Protein AF-A0A8J7N9Z1-F1 (afdb_monomer)

Radius of gyration: 15.07 Å; Cα contacts (8 Å, |Δi|>4): 17; chains: 1; bounding box: 29×50×26 Å

Sequence (57 aa):
MSAQLTPEEVSKDRYFTQVAEIAQQMMAEHGKDFAMGTLVLAARWIAEGRMDRAKAN

pLDDT: mean 86.6, std 16.38, range [39.47, 97.94]

Solvent-accessible surface area (backbone atoms only — not comparable to full-atom values): 3371 Å² total; per-residue (Å²): 133,85,83,73,72,50,75,65,53,53,52,51,51,54,52,53,50,53,52,50,54,53,42,51,52,37,28,74,76,65,30,63,69,52,30,52,51,52,54,54,50,51,54,48,29,55,77,68,66,44,64,70,57,71,79,73,116

Mean predicted aligned error: 6.69 Å

Secondary structure (DSSP, 8-state):
------HHHHHHHHHHHHHHHHHHHHHHHH-HHHHHHHHHHHHHHHHTT-GGGGG--

Structure (mmCIF, N/CA/C/O backbone):
data_AF-A0A8J7N9Z1-F1
#
_entry.id   AF-A0A8J7N9Z1-F1
#
loop_
_atom_site.group_PDB
_atom_site.id
_atom_site.type_symbol
_atom_site.label_atom_id
_atom_site.label_alt_id
_atom_site.label_comp_id
_atom_site.label_asym_id
_atom_site.label_entity_id
_atom_site.label_seq_id
_atom_site.pdbx_PDB_ins_code
_atom_site.Cartn_x
_atom_site.Cartn_y
_atom_site.Cartn_z
_atom_site.occupancy
_atom_site.B_iso_or_equiv
_atom_site.auth_seq_id
_atom_site.auth_comp_id
_atom_site.auth_asym_id
_atom_site.auth_atom_id
_atom_site.pdbx_PDB_model_num
ATOM 1 N N . MET A 1 1 ? -12.679 -29.341 7.058 1.00 39.47 1 MET A N 1
ATOM 2 C CA . MET A 1 1 ? -12.909 -28.100 7.824 1.00 39.47 1 MET A CA 1
ATOM 3 C C . MET A 1 1 ? -13.058 -26.972 6.825 1.00 39.47 1 MET A C 1
ATOM 5 O O . MET A 1 1 ? -12.075 -26.589 6.208 1.00 39.47 1 MET A O 1
ATOM 9 N N . SER A 1 2 ? -14.289 -26.530 6.584 1.00 51.50 2 SER A N 1
ATOM 10 C CA . SER A 1 2 ? -14.583 -25.438 5.657 1.00 51.50 2 SER A CA 1
ATOM 11 C C . SER A 1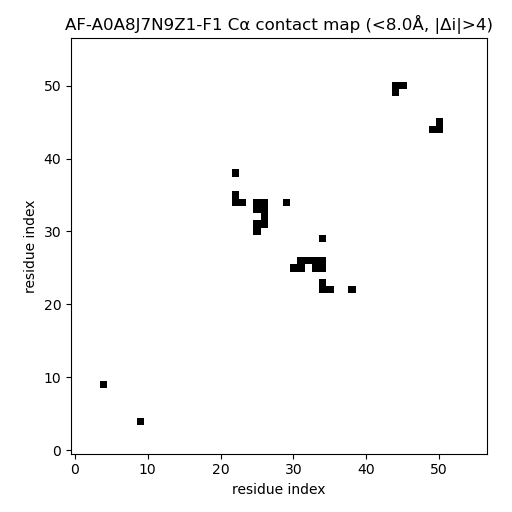 2 ? -14.294 -24.128 6.381 1.00 51.50 2 SER A C 1
ATOM 13 O O . SER A 1 2 ? -15.114 -23.677 7.174 1.00 51.50 2 SER A O 1
ATOM 15 N N . ALA A 1 3 ? -13.110 -23.556 6.178 1.00 62.16 3 ALA A N 1
ATOM 16 C CA . ALA A 1 3 ? -12.817 -22.212 6.659 1.00 62.16 3 ALA A CA 1
ATOM 17 C C . ALA A 1 3 ? -13.569 -21.216 5.764 1.00 62.16 3 ALA A C 1
ATOM 19 O O . ALA A 1 3 ? -13.031 -20.697 4.791 1.00 62.16 3 ALA A O 1
ATOM 20 N N . GLN A 1 4 ? -14.863 -21.035 6.029 1.00 73.56 4 GLN A N 1
ATOM 21 C CA . GLN A 1 4 ? -15.619 -19.929 5.458 1.00 73.56 4 GLN A CA 1
ATOM 22 C C . GLN A 1 4 ? -15.073 -18.649 6.077 1.00 73.56 4 GLN A C 1
ATOM 24 O O . GLN A 1 4 ? -15.226 -18.429 7.277 1.00 73.56 4 GLN A O 1
ATOM 29 N N . LEU A 1 5 ? -14.399 -17.851 5.248 1.00 75.38 5 LEU A N 1
ATOM 30 C CA . LEU A 1 5 ? -13.924 -16.527 5.622 1.00 75.38 5 LEU A CA 1
ATOM 31 C C . LEU A 1 5 ? -15.101 -15.714 6.157 1.00 75.38 5 LEU A C 1
ATOM 33 O O . LEU A 1 5 ? -16.189 -15.688 5.573 1.00 75.38 5 LEU A O 1
ATOM 37 N N . THR A 1 6 ? -14.879 -15.050 7.280 1.00 86.56 6 THR A N 1
ATOM 38 C CA . THR A 1 6 ? -15.821 -14.083 7.824 1.00 86.56 6 THR A CA 1
ATOM 39 C C . THR A 1 6 ? -16.006 -12.923 6.834 1.00 86.56 6 THR A C 1
ATOM 41 O O . THR A 1 6 ? -15.105 -12.619 6.046 1.00 86.56 6 THR A O 1
ATOM 44 N N . PRO A 1 7 ? -17.149 -12.214 6.870 1.00 86.00 7 PRO A N 1
ATOM 45 C CA . PRO A 1 7 ? -17.361 -11.039 6.020 1.00 86.00 7 PRO A CA 1
ATOM 46 C C . PRO A 1 7 ? -16.257 -9.976 6.151 1.00 86.00 7 PRO A C 1
ATOM 48 O O . PRO A 1 7 ? -15.935 -9.283 5.186 1.00 86.00 7 PRO A O 1
ATOM 51 N N . GLU A 1 8 ? -15.652 -9.859 7.335 1.00 88.12 8 GLU A N 1
ATOM 52 C CA . GLU A 1 8 ? -14.530 -8.955 7.583 1.00 88.12 8 GLU A CA 1
ATOM 53 C C . GLU A 1 8 ? -13.252 -9.408 6.864 1.00 88.12 8 GLU A C 1
ATOM 55 O O . GLU A 1 8 ? -12.574 -8.588 6.244 1.00 88.12 8 GLU A O 1
ATOM 60 N N . GLU A 1 9 ? -12.938 -10.703 6.898 1.00 88.06 9 GLU A N 1
ATOM 61 C CA . GLU A 1 9 ? -11.789 -11.268 6.183 1.00 88.06 9 GLU A CA 1
ATOM 62 C C . GLU A 1 9 ? -11.940 -11.115 4.668 1.00 88.06 9 GLU A C 1
ATOM 64 O O . GLU A 1 9 ? -10.993 -10.693 4.010 1.00 88.06 9 GLU A O 1
ATOM 69 N N . VAL A 1 10 ? -13.140 -11.344 4.124 1.00 90.50 10 VAL A N 1
ATOM 70 C CA . VAL A 1 10 ? -13.434 -11.113 2.697 1.00 90.50 10 VAL A CA 1
ATOM 71 C C . VAL A 1 10 ? -13.223 -9.645 2.319 1.00 90.50 10 VAL A C 1
ATOM 73 O O . VAL A 1 10 ? -12.642 -9.335 1.279 1.00 90.50 10 VAL A O 1
ATOM 76 N N . SER A 1 11 ? -13.675 -8.719 3.169 1.00 90.38 11 SER A N 1
ATOM 77 C CA . SER A 1 11 ? -13.483 -7.286 2.937 1.00 90.38 11 SER A CA 1
ATOM 78 C C . SER A 1 11 ? -12.000 -6.908 2.927 1.00 90.38 11 SER A C 1
ATOM 80 O O . SER A 1 11 ? -11.549 -6.212 2.015 1.00 90.38 11 SER A O 1
ATOM 82 N N . LYS A 1 12 ? -11.226 -7.400 3.903 1.00 91.69 12 LYS A N 1
ATOM 83 C CA . LYS A 1 12 ? -9.775 -7.176 3.990 1.00 91.69 12 LYS A CA 1
ATOM 84 C C . LYS A 1 12 ? -9.052 -7.724 2.761 1.00 91.69 12 LYS A C 1
ATOM 86 O O . LYS A 1 12 ? -8.271 -6.998 2.152 1.00 91.69 12 LYS A O 1
ATOM 91 N N . ASP A 1 13 ? -9.353 -8.957 2.369 1.00 92.56 13 ASP A N 1
ATOM 92 C CA . ASP A 1 13 ? -8.735 -9.622 1.218 1.00 92.56 13 ASP A CA 1
ATOM 93 C C . ASP A 1 13 ? -8.988 -8.870 -0.101 1.00 92.56 13 ASP A C 1
ATOM 95 O O . ASP A 1 13 ? -8.076 -8.666 -0.907 1.00 92.56 13 ASP A O 1
ATOM 99 N N . ARG A 1 14 ? -10.199 -8.320 -0.275 1.00 95.00 14 ARG A N 1
ATOM 100 C CA . ARG A 1 14 ? -10.523 -7.447 -1.413 1.00 95.00 14 ARG A CA 1
ATOM 101 C C . ARG A 1 14 ? -9.605 -6.223 -1.480 1.00 95.00 14 ARG A C 1
ATOM 103 O O . ARG A 1 14 ? -9.132 -5.877 -2.559 1.00 95.00 14 ARG A O 1
ATOM 110 N N . TYR A 1 15 ? -9.351 -5.560 -0.351 1.00 95.50 15 TYR A N 1
ATOM 111 C CA . TYR A 1 15 ? -8.448 -4.406 -0.323 1.00 95.50 15 TYR A CA 1
ATOM 112 C C . TYR A 1 15 ? -6.992 -4.806 -0.574 1.00 95.50 15 TYR A C 1
ATOM 114 O O . TYR A 1 15 ? -6.293 -4.093 -1.291 1.00 95.50 15 TYR A O 1
ATOM 122 N N . PHE A 1 16 ? -6.542 -5.952 -0.055 1.00 93.62 16 PHE A N 1
A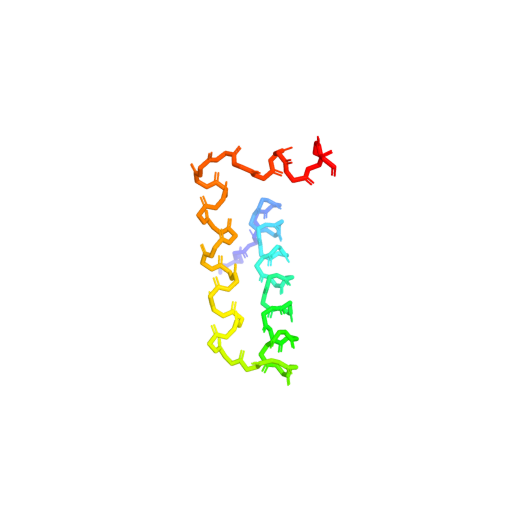TOM 123 C CA . PHE A 1 16 ? -5.214 -6.484 -0.377 1.00 93.62 16 PHE A CA 1
ATOM 124 C C . PHE A 1 16 ? -5.048 -6.729 -1.877 1.00 93.62 16 PHE A C 1
ATOM 126 O O . PHE A 1 16 ? -4.041 -6.321 -2.454 1.00 93.62 16 PHE A O 1
ATOM 133 N N . THR A 1 17 ? -6.059 -7.321 -2.512 1.00 95.88 17 THR A N 1
ATOM 134 C CA . THR A 1 17 ? -6.072 -7.565 -3.959 1.00 95.88 17 THR A CA 1
ATOM 135 C C . THR A 1 17 ? -5.970 -6.254 -4.741 1.00 95.88 17 THR A C 1
ATOM 137 O O . THR A 1 17 ? -5.096 -6.113 -5.590 1.00 95.88 17 THR A O 1
ATOM 140 N N . GLN A 1 18 ? -6.778 -5.249 -4.393 1.00 96.81 18 GLN A N 1
ATOM 141 C CA . GLN A 1 18 ? -6.737 -3.938 -5.055 1.00 96.81 18 GLN A CA 1
ATOM 142 C C . GLN A 1 18 ? -5.377 -3.244 -4.909 1.00 96.81 18 GLN A C 1
ATOM 144 O O . GLN A 1 18 ? -4.854 -2.682 -5.869 1.00 96.81 18 GLN A O 1
ATOM 149 N N . VAL A 1 19 ? -4.773 -3.292 -3.717 1.00 96.19 19 VAL A N 1
ATOM 150 C CA . VAL A 1 19 ? -3.438 -2.717 -3.495 1.00 96.19 19 VAL A CA 1
ATOM 151 C C . VAL A 1 19 ? -2.387 -3.450 -4.330 1.00 96.19 19 VAL A C 1
ATOM 153 O O . VAL A 1 19 ? -1.500 -2.803 -4.889 1.00 96.19 19 VAL A O 1
ATOM 156 N N . ALA A 1 20 ? -2.491 -4.775 -4.457 1.00 95.75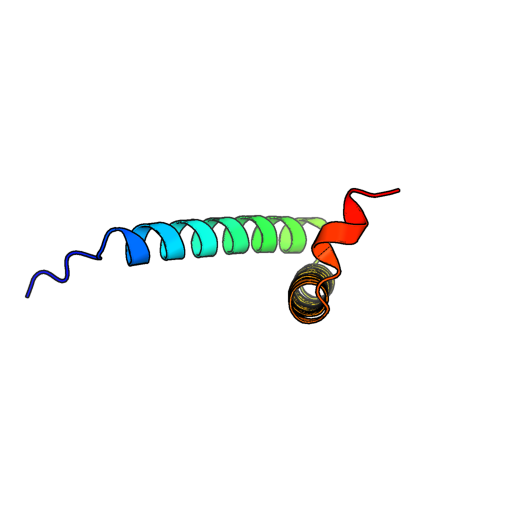 20 ALA A N 1
ATOM 157 C CA . ALA A 1 20 ? -1.582 -5.567 -5.278 1.00 95.75 20 ALA A CA 1
ATOM 158 C C . ALA A 1 20 ? -1.700 -5.223 -6.772 1.00 95.75 20 ALA A C 1
ATOM 160 O O . ALA A 1 20 ? -0.678 -5.047 -7.433 1.00 95.75 20 ALA A O 1
ATOM 161 N N . GLU A 1 21 ? -2.918 -5.069 -7.292 1.00 97.75 21 GLU A N 1
ATOM 162 C CA . GLU A 1 21 ? -3.160 -4.665 -8.684 1.00 97.75 21 GLU A CA 1
ATOM 163 C C . GLU A 1 21 ? -2.548 -3.292 -8.988 1.00 97.75 21 GLU A C 1
ATOM 165 O O . GLU A 1 21 ? -1.825 -3.133 -9.973 1.00 97.75 21 GLU A O 1
ATOM 170 N N . ILE A 1 22 ? -2.757 -2.310 -8.106 1.00 97.00 22 ILE A N 1
ATOM 171 C CA . ILE A 1 22 ? -2.175 -0.967 -8.256 1.00 97.00 22 ILE A CA 1
ATOM 172 C C . ILE A 1 22 ? -0.644 -1.032 -8.184 1.00 97.00 22 ILE A C 1
ATOM 174 O O . ILE A 1 22 ? 0.048 -0.388 -8.972 1.00 97.00 22 ILE A O 1
ATOM 178 N N . ALA A 1 23 ? -0.092 -1.832 -7.267 1.00 96.88 23 ALA A N 1
ATOM 179 C CA . ALA A 1 23 ? 1.349 -2.042 -7.176 1.00 96.88 23 ALA A CA 1
ATOM 180 C C . ALA A 1 23 ? 1.915 -2.613 -8.482 1.00 96.88 23 ALA A C 1
ATOM 182 O O . ALA A 1 23 ? 2.924 -2.114 -8.975 1.00 96.88 23 ALA A O 1
ATOM 183 N N . GLN A 1 24 ? 1.249 -3.609 -9.074 1.00 97.62 24 GLN A N 1
ATOM 184 C CA . GLN A 1 24 ? 1.652 -4.190 -10.354 1.00 97.62 24 GLN A CA 1
ATOM 185 C C . GLN A 1 24 ? 1.613 -3.172 -11.497 1.00 97.62 24 GLN A C 1
ATOM 187 O O . GLN A 1 24 ? 2.557 -3.127 -12.284 1.00 97.62 24 GLN A O 1
ATOM 192 N N . GLN A 1 25 ? 0.584 -2.323 -11.561 1.00 97.88 25 GLN A N 1
ATOM 193 C CA . GLN A 1 25 ? 0.500 -1.240 -12.550 1.00 97.88 25 GLN A CA 1
ATOM 194 C C . GLN A 1 25 ? 1.668 -0.254 -12.398 1.00 97.88 25 GLN A C 1
ATOM 196 O O . GLN A 1 25 ? 2.400 -0.010 -13.356 1.00 97.88 25 GLN A O 1
ATOM 201 N N . MET A 1 26 ? 1.935 0.219 -11.174 1.00 97.94 26 MET A N 1
ATOM 202 C CA . MET A 1 26 ? 3.076 1.104 -10.899 1.00 97.94 26 MET A CA 1
ATOM 203 C C . MET A 1 26 ? 4.416 0.454 -11.267 1.00 97.94 26 MET A C 1
ATOM 205 O O . MET A 1 26 ? 5.303 1.117 -11.801 1.00 97.94 26 MET A O 1
ATOM 209 N N . MET A 1 27 ? 4.573 -0.845 -10.992 1.00 97.69 27 MET A N 1
ATOM 210 C CA . MET A 1 27 ? 5.778 -1.593 -11.347 1.00 97.69 27 MET A CA 1
ATOM 211 C C . MET A 1 27 ? 5.963 -1.708 -12.860 1.00 97.69 27 MET A C 1
ATOM 213 O O . MET A 1 27 ? 7.093 -1.594 -13.330 1.00 97.69 27 MET A O 1
ATOM 217 N N . ALA A 1 28 ? 4.881 -1.941 -13.605 1.00 97.62 28 ALA A N 1
ATOM 218 C CA . ALA A 1 28 ? 4.915 -2.068 -15.056 1.00 97.62 28 ALA A CA 1
ATOM 219 C C . ALA A 1 28 ? 5.258 -0.739 -15.748 1.00 97.62 28 ALA A C 1
ATOM 221 O O . ALA A 1 28 ? 6.013 -0.736 -16.716 1.00 97.62 28 ALA A O 1
ATOM 222 N N . GLU A 1 29 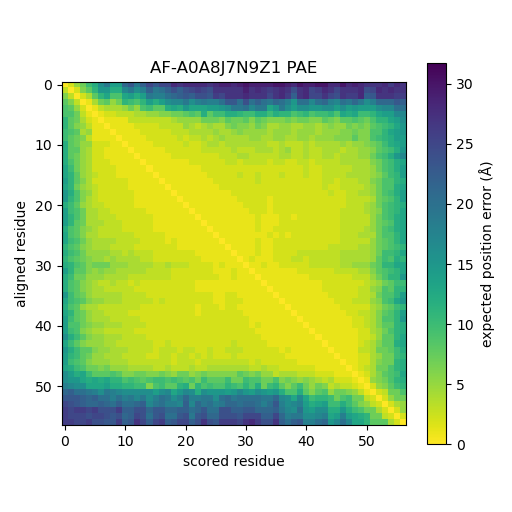? 4.741 0.381 -15.239 1.00 97.88 29 GLU A N 1
ATOM 223 C CA . GLU A 1 29 ? 4.916 1.703 -15.856 1.00 97.88 29 GLU A CA 1
ATOM 224 C C . GLU A 1 29 ? 6.196 2.426 -15.411 1.00 97.88 29 GLU A C 1
ATOM 226 O O . GLU A 1 29 ? 6.828 3.126 -16.203 1.00 97.88 29 GLU A O 1
ATOM 231 N N . HIS A 1 30 ? 6.596 2.267 -14.147 1.00 96.75 30 HIS A N 1
ATOM 232 C CA . HIS A 1 30 ? 7.646 3.087 -13.524 1.00 96.75 30 HIS A CA 1
ATOM 233 C C . HIS A 1 30 ? 8.736 2.276 -12.813 1.00 96.75 30 HIS A C 1
ATOM 235 O O . HIS A 1 30 ? 9.728 2.840 -12.348 1.00 96.75 30 HIS A O 1
ATOM 241 N N . GLY A 1 31 ? 8.585 0.954 -12.738 1.00 96.56 31 GLY A N 1
ATOM 242 C CA . GLY A 1 31 ? 9.545 0.062 -12.103 1.00 96.56 31 GLY A CA 1
ATOM 243 C C . GLY A 1 31 ? 9.289 -0.192 -10.616 1.00 96.56 31 GLY A C 1
ATOM 244 O O . GLY A 1 31 ? 8.513 0.476 -9.928 1.00 96.56 31 GLY A O 1
ATOM 245 N N . LYS A 1 32 ? 9.974 -1.220 -10.110 1.00 96.25 32 LYS A N 1
ATOM 246 C CA . LYS A 1 32 ? 9.788 -1.760 -8.757 1.00 96.25 32 LYS A CA 1
ATOM 247 C C . LYS A 1 32 ? 10.086 -0.754 -7.648 1.00 96.25 32 LYS A C 1
ATOM 249 O O . LYS A 1 32 ? 9.329 -0.676 -6.682 1.00 96.25 32 LYS A O 1
ATOM 254 N N . ASP A 1 33 ? 11.168 0.003 -7.788 1.00 97.50 33 ASP A N 1
ATOM 255 C CA . ASP A 1 33 ? 11.627 0.919 -6.742 1.00 97.50 33 ASP A CA 1
ATOM 256 C C . ASP A 1 33 ? 10.642 2.074 -6.539 1.00 97.50 33 ASP A C 1
ATOM 258 O O . ASP A 1 33 ? 10.353 2.448 -5.401 1.00 97.50 33 ASP A O 1
ATOM 262 N N . PHE A 1 34 ? 10.050 2.568 -7.632 1.00 96.44 34 PHE A N 1
ATOM 263 C CA . PHE A 1 34 ? 9.000 3.580 -7.579 1.00 96.44 34 PHE A CA 1
ATOM 264 C C . PHE A 1 34 ? 7.748 3.058 -6.866 1.00 96.44 34 PHE A C 1
ATOM 266 O O . PHE A 1 34 ? 7.273 3.683 -5.917 1.00 96.44 34 PHE A O 1
ATOM 273 N N . ALA A 1 35 ? 7.235 1.893 -7.275 1.00 97.69 35 ALA A N 1
ATOM 274 C CA . ALA A 1 35 ? 6.037 1.304 -6.677 1.00 97.69 35 ALA A CA 1
ATOM 275 C C . ALA A 1 35 ? 6.205 1.074 -5.165 1.00 97.69 35 ALA A C 1
ATOM 277 O O . ALA A 1 35 ? 5.354 1.459 -4.363 1.00 97.69 35 ALA A O 1
ATOM 278 N N . MET A 1 36 ? 7.341 0.500 -4.765 1.00 96.75 36 MET A N 1
ATOM 279 C CA . MET A 1 36 ? 7.672 0.251 -3.364 1.00 96.75 36 MET A CA 1
ATOM 280 C C . MET A 1 36 ? 7.804 1.552 -2.563 1.00 96.75 36 MET A C 1
ATOM 282 O O . MET A 1 36 ? 7.226 1.661 -1.481 1.00 96.75 36 MET A O 1
ATOM 286 N N . GLY A 1 37 ? 8.511 2.555 -3.095 1.00 96.44 37 GLY A N 1
ATOM 287 C CA . GLY A 1 37 ? 8.665 3.858 -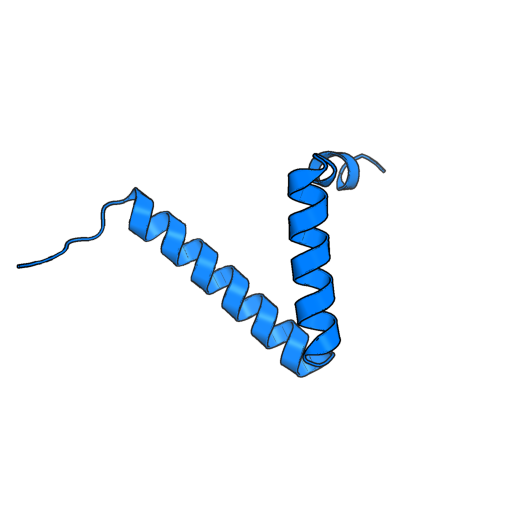2.444 1.00 96.44 37 GLY A CA 1
ATOM 288 C C . GLY A 1 37 ? 7.328 4.563 -2.212 1.00 96.44 37 GLY A C 1
ATOM 289 O O . GLY A 1 37 ? 7.067 5.046 -1.108 1.00 96.44 37 GLY A O 1
ATOM 290 N N . THR A 1 38 ? 6.447 4.554 -3.215 1.00 96.50 38 THR A N 1
ATOM 291 C CA . THR A 1 38 ? 5.101 5.138 -3.126 1.00 96.50 38 THR A CA 1
ATOM 292 C C . THR A 1 38 ? 4.251 4.456 -2.054 1.00 96.50 38 THR A C 1
ATOM 294 O O . THR A 1 38 ? 3.640 5.141 -1.233 1.00 96.50 38 THR A O 1
ATOM 297 N N . LEU A 1 39 ? 4.244 3.120 -1.999 1.00 95.81 39 LEU A N 1
ATOM 298 C CA . LEU A 1 39 ? 3.473 2.375 -0.995 1.00 95.81 39 LEU A CA 1
ATOM 299 C C . LEU A 1 39 ? 3.994 2.609 0.430 1.00 95.81 39 LEU A C 1
ATOM 301 O O . LEU A 1 39 ? 3.199 2.790 1.354 1.00 95.81 39 LEU A O 1
ATOM 305 N N . VAL A 1 40 ? 5.317 2.671 0.613 1.00 96.12 40 VAL A N 1
ATOM 306 C CA . VAL A 1 40 ? 5.928 3.011 1.910 1.00 96.12 40 VAL A CA 1
ATOM 307 C C . VAL A 1 40 ? 5.549 4.431 2.336 1.00 96.12 40 VAL A C 1
ATOM 309 O O . VAL A 1 40 ? 5.207 4.658 3.498 1.00 96.12 40 VAL A O 1
ATOM 312 N N . LEU A 1 41 ? 5.563 5.392 1.409 1.00 95.69 41 LEU A N 1
AT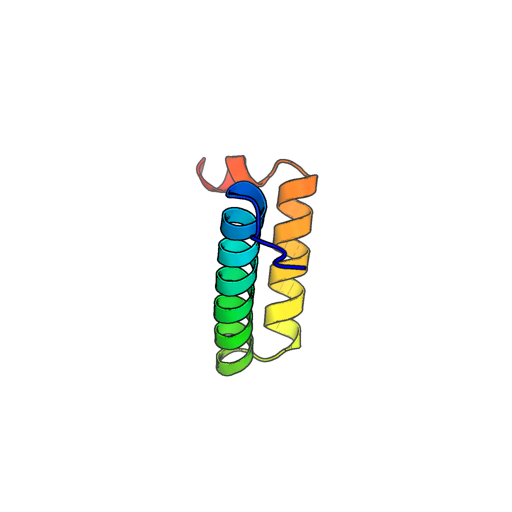OM 313 C CA . LEU A 1 41 ? 5.169 6.769 1.700 1.00 95.69 41 LEU A CA 1
ATOM 314 C C . LEU A 1 41 ? 3.680 6.876 2.053 1.00 95.69 41 LEU A C 1
ATOM 316 O O . LEU A 1 41 ? 3.332 7.571 3.007 1.00 95.69 41 LEU A O 1
ATOM 320 N N . ALA A 1 42 ? 2.814 6.153 1.341 1.00 94.00 42 ALA A N 1
ATOM 321 C CA . ALA A 1 42 ? 1.392 6.079 1.655 1.00 94.00 42 ALA A CA 1
ATOM 322 C C . ALA A 1 42 ? 1.161 5.516 3.068 1.00 94.00 42 ALA A C 1
ATOM 324 O O . ALA A 1 42 ? 0.442 6.124 3.863 1.00 94.00 42 ALA A O 1
ATOM 325 N N . ALA A 1 43 ? 1.832 4.417 3.429 1.00 94.31 43 ALA A N 1
ATOM 326 C CA . ALA A 1 43 ? 1.775 3.864 4.783 1.00 94.31 43 ALA A CA 1
ATOM 327 C C . ALA A 1 43 ? 2.243 4.882 5.839 1.00 94.31 43 ALA A C 1
ATOM 329 O O . ALA A 1 43 ? 1.597 5.054 6.875 1.00 94.31 43 ALA A O 1
ATOM 330 N 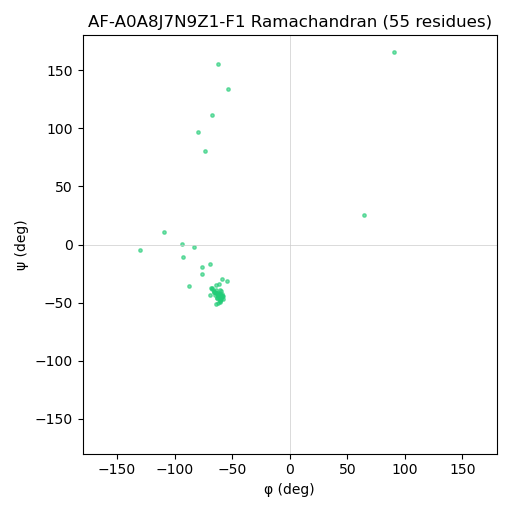N . ARG A 1 44 ? 3.323 5.618 5.552 1.00 94.31 44 ARG A N 1
ATOM 331 C CA . ARG A 1 44 ? 3.824 6.681 6.427 1.00 94.31 44 ARG A CA 1
AT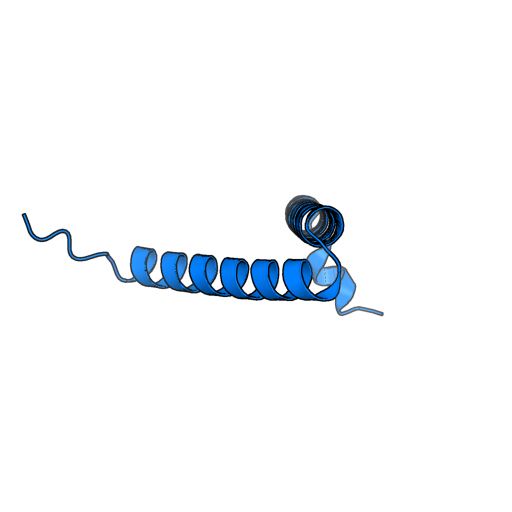OM 332 C C . ARG A 1 44 ? 2.809 7.810 6.606 1.00 94.31 44 ARG A C 1
ATOM 334 O O . ARG A 1 44 ? 2.603 8.254 7.728 1.00 94.31 44 ARG A O 1
ATOM 341 N N . TRP A 1 45 ? 2.150 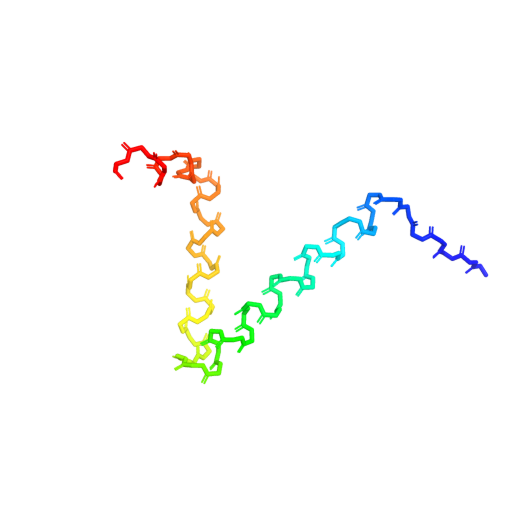8.270 5.545 1.00 93.31 45 TRP A N 1
ATOM 342 C CA . TRP A 1 45 ? 1.123 9.311 5.660 1.00 93.31 45 TRP A CA 1
ATOM 343 C C . TRP A 1 45 ? -0.089 8.871 6.469 1.00 93.31 45 TRP A C 1
ATOM 345 O O . TRP A 1 45 ? -0.652 9.699 7.184 1.00 93.31 45 TRP A O 1
ATOM 355 N N . ILE A 1 46 ? -0.477 7.597 6.385 1.00 91.25 46 ILE A N 1
ATOM 356 C CA . ILE A 1 46 ? -1.524 7.031 7.243 1.00 91.25 46 ILE A CA 1
ATOM 357 C C . ILE A 1 46 ? -1.079 7.101 8.706 1.00 91.25 46 ILE A C 1
ATOM 359 O O . ILE A 1 46 ? -1.802 7.646 9.535 1.00 91.25 46 ILE A O 1
ATOM 363 N N . ALA A 1 47 ? 0.132 6.625 9.012 1.00 92.50 47 ALA A N 1
ATOM 364 C CA . ALA A 1 47 ? 0.684 6.660 10.368 1.00 92.50 47 ALA A CA 1
ATOM 365 C C . ALA A 1 47 ? 0.836 8.093 10.919 1.00 92.50 47 ALA A C 1
ATOM 367 O O . ALA A 1 47 ? 0.639 8.325 12.107 1.00 92.50 47 ALA A O 1
ATOM 368 N N . GLU A 1 48 ? 1.155 9.061 10.056 1.00 93.69 48 GLU A N 1
ATOM 369 C CA . GLU A 1 48 ? 1.281 10.482 10.405 1.00 93.69 48 GLU A CA 1
ATOM 370 C C . GLU A 1 48 ? -0.066 11.238 10.422 1.00 93.69 48 GLU A C 1
ATOM 372 O O . GLU A 1 48 ? -0.078 12.437 10.699 1.00 93.69 48 GLU A O 1
ATOM 377 N N . GLY A 1 49 ? -1.194 10.594 10.088 1.00 91.75 49 GLY A N 1
ATOM 378 C CA . GLY A 1 49 ? -2.509 11.251 9.999 1.00 91.75 49 GLY A CA 1
ATOM 379 C C . GLY A 1 49 ? -2.597 12.322 8.901 1.00 91.75 49 GLY A C 1
ATOM 380 O O . GLY A 1 49 ? -3.363 13.278 8.999 1.00 91.75 49 GLY A O 1
ATOM 381 N N . ARG A 1 50 ? -1.771 12.216 7.854 1.00 83.06 50 ARG A N 1
ATOM 382 C CA . ARG A 1 50 ? -1.640 13.221 6.782 1.00 83.06 50 ARG A CA 1
ATOM 383 C C . ARG A 1 50 ? -2.526 12.969 5.571 1.00 83.06 50 ARG A C 1
ATOM 385 O O . ARG A 1 50 ? -2.645 13.864 4.736 1.00 83.06 50 ARG A O 1
ATOM 392 N N . MET A 1 51 ? -3.154 11.798 5.480 1.00 74.00 51 MET A N 1
ATOM 393 C CA . MET A 1 51 ? -4.076 11.472 4.385 1.00 74.00 51 MET A CA 1
ATOM 394 C C . MET A 1 51 ? -5.259 12.453 4.303 1.00 74.00 51 MET A C 1
ATOM 396 O O . MET A 1 51 ? -5.713 12.770 3.207 1.00 74.00 51 MET A O 1
ATOM 400 N N . ASP A 1 52 ? -5.683 13.028 5.433 1.00 64.75 52 ASP A N 1
ATOM 401 C CA . ASP A 1 52 ? -6.787 13.996 5.476 1.00 64.75 52 ASP A CA 1
ATOM 402 C C . ASP A 1 52 ? -6.393 15.394 4.968 1.00 64.75 52 ASP A C 1
ATOM 404 O O . ASP A 1 52 ? -7.234 16.127 4.448 1.00 64.75 52 ASP A O 1
ATOM 408 N N . ARG A 1 53 ? -5.104 15.767 5.034 1.00 55.47 53 ARG A N 1
ATOM 409 C CA . ARG A 1 53 ? -4.618 17.060 4.509 1.00 55.47 53 ARG A CA 1
ATOM 410 C C . ARG A 1 53 ? -4.489 17.096 2.989 1.00 55.47 53 ARG A C 1
ATOM 412 O O . ARG A 1 53 ? -4.452 18.187 2.429 1.00 55.47 53 ARG A O 1
ATOM 419 N N . ALA A 1 54 ? -4.426 15.946 2.316 1.00 54.34 54 ALA A N 1
ATOM 420 C CA . ALA A 1 54 ? -4.338 15.889 0.855 1.00 54.34 54 ALA A CA 1
ATOM 421 C C . ALA A 1 54 ? -5.636 16.344 0.155 1.00 54.34 54 ALA A C 1
ATOM 423 O O . ALA A 1 54 ? -5.599 16.675 -1.022 1.00 54.34 54 ALA A O 1
ATOM 424 N N . LYS A 1 55 ? -6.769 16.401 0.874 1.00 50.97 55 LYS A N 1
ATOM 425 C CA . LYS A 1 55 ? -8.046 16.946 0.376 1.00 50.97 55 LYS A CA 1
ATOM 426 C C . LYS A 1 55 ? -8.269 18.430 0.706 1.00 50.97 55 LYS A C 1
ATOM 428 O O . LYS A 1 55 ? -9.329 18.953 0.380 1.00 50.97 55 LYS A O 1
ATOM 433 N N . ALA A 1 56 ? -7.326 19.090 1.383 1.00 47.53 56 ALA A N 1
ATOM 434 C CA . ALA A 1 56 ? -7.514 20.435 1.934 1.00 47.53 56 ALA A CA 1
ATOM 435 C C . ALA A 1 56 ? -6.723 21.549 1.219 1.00 47.53 56 ALA A C 1
ATOM 437 O O . ALA A 1 56 ? -6.672 22.655 1.749 1.00 47.53 56 ALA A O 1
ATOM 438 N N . ASN A 1 57 ? -6.118 21.288 0.053 1.00 39.66 57 ASN A N 1
ATOM 439 C CA . ASN A 1 57 ? -5.441 22.314 -0.752 1.00 39.66 57 ASN A CA 1
ATOM 440 C C . ASN A 1 57 ? -5.819 22.209 -2.225 1.00 39.66 57 ASN A C 1
ATOM 442 O O . ASN A 1 57 ? -5.740 21.076 -2.751 1.00 39.66 57 ASN A O 1
#

Foldseek 3Di:
DPPPDDPVRVVVVVVVVVLVVVLVVCCVPPRNVRSVVVVVVVVVCVVVVNPVVVVVD